Protein AF-A0A2V3VRU4-F1 (afdb_monomer)

Sequence (82 aa):
MKNKPIYVEVPIYTNLEKLWEYTQKPHLHEKWDLRFSSITYLPKEENEPQHFVYKTKIGFGVQIEGWGKSVGQHHADMVYSS

Organism: NCBI:txid1494959

Secondary structure (DSSP, 8-state):
-PPPPP-------S-HHHHHHHHHSHHHHTTT-TT-SEEEEPPPPTTS-EEEEEEEEEETTEEEEEEEEE------------

Structure (mmCIF, N/CA/C/O backbone):
data_AF-A0A2V3VRU4-F1
#
_entry.id   AF-A0A2V3VRU4-F1
#
loop_
_atom_site.group_PDB
_atom_site.id
_atom_site.type_symbol
_atom_site.label_atom_id
_atom_site.label_alt_id
_atom_site.label_comp_id
_atom_site.label_asym_id
_atom_site.label_entity_id
_atom_site.label_seq_id
_atom_site.pdbx_PDB_ins_code
_atom_site.Cartn_x
_atom_site.Cartn_y
_atom_site.Cartn_z
_atom_site.occupancy
_atom_site.B_iso_or_equiv
_atom_site.auth_seq_id
_atom_site.auth_comp_id
_atom_site.auth_asym_id
_atom_site.auth_atom_id
_atom_site.pdbx_PDB_model_num
ATOM 1 N N . MET A 1 1 ? 3.604 -25.844 16.960 1.00 63.16 1 MET A N 1
ATOM 2 C CA . MET A 1 1 ? 3.321 -26.394 15.614 1.00 63.16 1 MET A CA 1
ATOM 3 C C . MET A 1 1 ? 3.659 -25.318 14.590 1.00 63.16 1 MET A C 1
ATOM 5 O O . MET A 1 1 ? 3.276 -24.179 14.817 1.00 63.16 1 MET A O 1
ATOM 9 N N . LYS A 1 2 ? 4.419 -25.619 13.527 1.00 76.12 2 LYS A N 1
ATOM 10 C CA . LYS A 1 2 ? 4.625 -24.660 12.425 1.00 76.12 2 LYS A CA 1
ATOM 11 C C . LYS A 1 2 ? 3.370 -24.677 11.552 1.00 76.12 2 LYS A C 1
ATOM 13 O O . LYS A 1 2 ? 3.047 -25.719 10.988 1.00 76.12 2 LYS A O 1
ATOM 18 N N . ASN A 1 3 ? 2.667 -23.552 11.467 1.00 85.50 3 ASN A N 1
ATOM 19 C CA . ASN A 1 3 ? 1.523 -23.426 10.569 1.00 85.50 3 ASN A CA 1
ATOM 20 C C . ASN A 1 3 ? 2.016 -23.467 9.118 1.00 85.50 3 ASN A C 1
ATOM 22 O O . ASN A 1 3 ? 3.034 -22.854 8.790 1.00 85.50 3 ASN A O 1
ATOM 26 N N . LYS A 1 4 ? 1.309 -24.205 8.256 1.00 90.88 4 LYS A N 1
ATOM 27 C CA . LYS A 1 4 ? 1.564 -24.175 6.811 1.00 90.88 4 LYS A CA 1
ATOM 28 C C . LYS A 1 4 ? 1.221 -22.773 6.277 1.00 90.88 4 LYS A C 1
ATOM 30 O O . LYS A 1 4 ? 0.217 -22.212 6.719 1.00 90.88 4 LYS A O 1
ATOM 35 N N . PRO A 1 5 ? 2.027 -22.201 5.368 1.00 91.06 5 PRO A N 1
ATOM 36 C CA . PRO A 1 5 ? 1.718 -20.908 4.770 1.00 91.06 5 PRO A CA 1
ATOM 37 C C . PRO A 1 5 ? 0.439 -20.997 3.931 1.00 91.06 5 PRO A C 1
ATOM 39 O O . PRO A 1 5 ? 0.146 -22.036 3.339 1.00 91.06 5 PRO A O 1
ATOM 42 N N . ILE A 1 6 ? -0.310 -19.898 3.883 1.00 92.88 6 ILE A N 1
ATOM 43 C CA . ILE A 1 6 ? -1.468 -19.753 3.000 1.00 92.88 6 ILE A CA 1
ATOM 44 C C . ILE A 1 6 ? -0.962 -19.184 1.670 1.00 92.88 6 ILE A C 1
ATOM 46 O O . ILE A 1 6 ? -0.268 -18.168 1.669 1.00 92.88 6 ILE A O 1
ATOM 50 N N . TYR A 1 7 ? -1.307 -19.836 0.559 1.00 94.12 7 TYR A N 1
ATOM 51 C CA . TYR A 1 7 ? -1.072 -19.343 -0.799 1.00 94.12 7 TYR A CA 1
ATOM 52 C C . TYR A 1 7 ? -2.407 -18.932 -1.424 1.00 94.12 7 TYR A C 1
ATOM 54 O O . TYR A 1 7 ? -3.376 -19.686 -1.346 1.00 94.12 7 TYR A O 1
ATOM 62 N N . VAL A 1 8 ? -2.457 -17.736 -2.009 1.00 93.81 8 VAL A N 1
ATOM 63 C CA . VAL A 1 8 ? -3.638 -17.185 -2.685 1.00 93.81 8 VAL A CA 1
ATOM 64 C C . VAL A 1 8 ? -3.174 -16.545 -3.986 1.00 93.81 8 VAL A C 1
ATOM 66 O O . VAL A 1 8 ? -2.224 -15.764 -3.977 1.00 93.81 8 VAL A O 1
ATOM 69 N N . GLU A 1 9 ? -3.860 -16.848 -5.084 1.00 95.62 9 GLU A N 1
ATOM 70 C CA . GLU A 1 9 ? -3.619 -16.254 -6.398 1.00 95.62 9 GLU A CA 1
ATOM 71 C C . GLU A 1 9 ? -4.941 -15.889 -7.080 1.00 95.62 9 GLU A C 1
ATOM 73 O O . GLU A 1 9 ? -5.980 -16.500 -6.823 1.00 95.62 9 GLU A O 1
ATOM 78 N N . VAL A 1 10 ? -4.905 -14.874 -7.944 1.00 94.25 10 VAL A N 1
ATOM 79 C CA . VAL A 1 10 ? -6.043 -14.471 -8.777 1.00 94.25 10 VAL A CA 1
ATOM 80 C C . VAL A 1 10 ? -5.525 -13.856 -10.085 1.00 94.25 10 VAL A C 1
ATOM 82 O O . VAL A 1 10 ? -4.589 -13.054 -10.040 1.00 94.25 10 VAL A O 1
ATOM 85 N N . PRO A 1 11 ? -6.094 -14.196 -11.256 1.00 96.00 11 PRO A N 1
ATOM 86 C CA . PRO A 1 11 ? -5.732 -13.542 -12.511 1.00 96.00 11 PRO A CA 1
ATOM 87 C C . PRO A 1 11 ? -6.233 -12.090 -12.544 1.00 96.00 11 PRO A C 1
ATOM 89 O O . PRO A 1 11 ? -7.392 -11.815 -12.228 1.00 96.00 11 PRO A O 1
ATOM 92 N N . ILE A 1 12 ? -5.373 -11.160 -12.972 1.00 94.88 12 ILE A N 1
ATOM 93 C CA . ILE A 1 12 ? -5.699 -9.734 -13.131 1.00 94.88 12 ILE A CA 1
ATOM 94 C C . ILE A 1 12 ? -5.424 -9.320 -14.581 1.00 94.88 12 ILE A C 1
ATOM 96 O O . ILE A 1 12 ? -4.292 -9.390 -15.051 1.00 94.88 12 ILE A O 1
ATOM 100 N N . TYR A 1 13 ? -6.454 -8.852 -15.287 1.00 96.81 13 TYR A N 1
ATOM 101 C CA . TYR A 1 13 ? -6.357 -8.416 -16.684 1.00 96.81 13 TYR A CA 1
ATOM 102 C C . TYR A 1 13 ? -5.848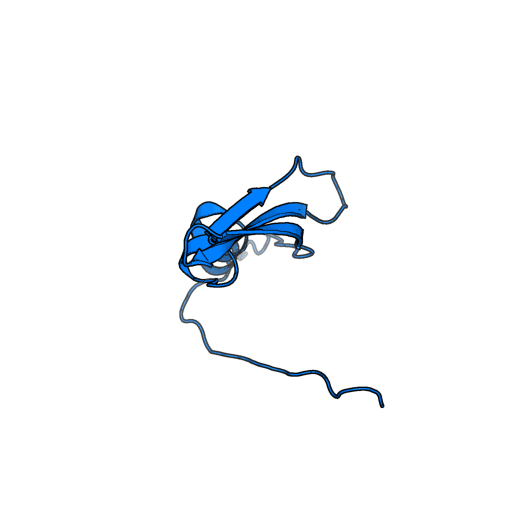 -6.968 -16.786 1.00 96.81 13 TYR A C 1
ATOM 104 O O . TYR A 1 13 ? -6.625 -6.022 -16.913 1.00 96.81 13 TYR A O 1
ATOM 112 N N . THR A 1 14 ? -4.531 -6.783 -16.694 1.00 95.94 14 THR A N 1
ATOM 113 C CA . THR A 1 14 ? -3.847 -5.481 -16.802 1.00 95.94 14 THR A CA 1
ATOM 114 C C . THR A 1 14 ? -2.395 -5.665 -17.263 1.00 95.94 14 THR A C 1
ATOM 116 O O . THR A 1 14 ? -1.886 -6.782 -17.249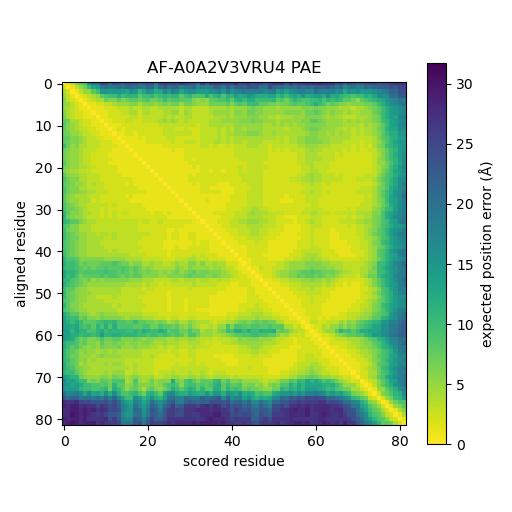 1.00 95.94 14 THR A O 1
ATOM 119 N N . ASN A 1 15 ? -1.710 -4.583 -17.648 1.00 95.56 15 ASN A N 1
ATOM 120 C CA . ASN A 1 15 ? -0.250 -4.592 -17.808 1.00 95.56 15 ASN A CA 1
ATOM 121 C C . ASN A 1 15 ? 0.471 -4.432 -16.453 1.00 95.56 15 ASN A C 1
ATOM 123 O O . ASN A 1 15 ? -0.148 -4.032 -15.455 1.00 95.56 15 ASN A O 1
ATOM 127 N N . LEU A 1 16 ? 1.766 -4.764 -16.422 1.00 92.75 16 LEU A N 1
ATOM 128 C CA . LEU A 1 16 ? 2.573 -4.777 -15.198 1.00 92.75 16 LEU A CA 1
ATOM 129 C C . LEU A 1 16 ? 2.806 -3.376 -14.638 1.00 92.75 16 LEU A C 1
ATOM 131 O O . LEU A 1 16 ? 2.812 -3.205 -13.427 1.00 92.75 16 LEU A O 1
ATOM 135 N N . GLU A 1 17 ? 2.917 -2.373 -15.494 1.00 94.25 17 GLU A N 1
ATOM 136 C CA . GLU A 1 17 ? 3.174 -0.980 -15.146 1.00 94.25 17 GLU A CA 1
ATOM 137 C C . GLU A 1 17 ? 1.985 -0.394 -14.385 1.00 94.25 17 GLU A C 1
ATOM 139 O O . GLU A 1 17 ? 2.141 0.223 -13.331 1.00 94.25 17 GLU A O 1
ATOM 144 N N . LYS A 1 18 ? 0.769 -0.654 -14.872 1.00 95.69 18 LYS A N 1
ATOM 145 C CA . LYS A 1 18 ? -0.474 -0.270 -14.201 1.00 95.69 18 LYS A CA 1
ATOM 146 C C . LYS A 1 18 ? -0.676 -1.076 -12.923 1.00 95.69 18 LYS A C 1
ATOM 148 O O . LYS A 1 18 ? -1.097 -0.512 -11.917 1.00 95.69 18 LYS A O 1
ATOM 153 N N . LEU A 1 19 ? -0.364 -2.373 -12.928 1.00 94.62 19 LEU A N 1
ATOM 154 C CA . LEU A 1 19 ? -0.414 -3.183 -11.707 1.00 94.62 19 LEU A CA 1
ATOM 155 C C . LEU A 1 19 ? 0.551 -2.639 -10.642 1.00 94.62 19 LEU A C 1
ATOM 157 O O . LEU A 1 19 ? 0.190 -2.496 -9.472 1.00 94.62 19 LEU A O 1
ATOM 161 N N . TRP A 1 20 ? 1.764 -2.288 -11.056 1.00 93.75 20 TRP A N 1
ATOM 162 C CA . TRP A 1 20 ? 2.784 -1.692 -10.209 1.00 93.75 20 TRP A CA 1
ATOM 163 C C . TRP A 1 20 ? 2.316 -0.352 -9.645 1.00 93.75 20 TRP A C 1
ATOM 165 O O . TRP A 1 20 ? 2.316 -0.152 -8.434 1.00 93.75 20 TRP A O 1
ATOM 175 N N . GLU A 1 21 ? 1.815 0.541 -10.497 1.00 95.00 21 GLU A N 1
ATOM 176 C CA . GLU A 1 21 ? 1.279 1.835 -10.080 1.00 95.00 21 GLU A CA 1
ATOM 177 C C . GLU A 1 21 ? 0.194 1.691 -8.999 1.00 95.00 21 GLU A C 1
ATOM 179 O O . GLU A 1 21 ? 0.246 2.367 -7.970 1.00 95.00 21 GLU A O 1
ATOM 184 N N . TYR A 1 22 ? -0.763 0.782 -9.202 1.00 96.06 22 TYR A N 1
ATOM 185 C CA . TYR A 1 22 ? -1.893 0.579 -8.289 1.00 96.06 22 TYR A CA 1
ATOM 186 C C . TYR A 1 22 ? -1.509 -0.107 -6.975 1.00 96.06 22 TYR A C 1
ATOM 188 O O . TYR A 1 22 ? -2.256 -0.014 -6.000 1.00 96.06 22 TYR A O 1
ATOM 196 N N . THR A 1 23 ? -0.367 -0.791 -6.935 1.00 92.50 23 THR A N 1
ATOM 197 C CA . THR A 1 23 ? 0.141 -1.449 -5.723 1.00 92.50 23 THR A CA 1
ATOM 198 C C . THR A 1 23 ? 1.185 -0.609 -4.990 1.00 92.50 23 THR A C 1
ATOM 200 O O . THR A 1 23 ? 1.380 -0.821 -3.798 1.00 92.50 23 THR A O 1
ATOM 203 N N . GLN A 1 24 ? 1.847 0.342 -5.664 1.00 92.88 24 GLN A N 1
ATOM 204 C CA . GLN A 1 24 ? 2.912 1.159 -5.069 1.00 92.88 24 GLN A CA 1
ATOM 205 C C . GLN A 1 24 ? 2.529 2.627 -4.817 1.00 92.88 24 GLN A C 1
ATOM 207 O O . GLN A 1 24 ? 3.203 3.294 -4.038 1.00 92.88 24 GLN A O 1
ATOM 212 N N . LYS A 1 25 ? 1.477 3.182 -5.440 1.00 94.69 25 LYS A N 1
ATOM 213 C CA . LYS A 1 25 ? 1.004 4.539 -5.101 1.00 94.69 25 LYS A CA 1
ATOM 214 C C . LYS A 1 25 ? 0.030 4.470 -3.918 1.00 94.69 25 LYS A C 1
ATOM 216 O O . LYS A 1 25 ? -1.038 3.877 -4.081 1.00 94.69 25 LYS A O 1
ATOM 221 N N . PRO A 1 26 ? 0.314 5.123 -2.771 1.00 95.69 26 PRO A N 1
ATOM 222 C CA . PRO A 1 26 ? -0.476 4.952 -1.546 1.00 95.69 26 PRO A CA 1
ATOM 223 C C . PRO A 1 26 ? -1.987 5.157 -1.732 1.00 95.69 26 PRO A C 1
ATOM 225 O O . PRO A 1 26 ? -2.779 4.261 -1.464 1.00 95.69 26 PRO A O 1
ATOM 228 N N . HIS A 1 27 ? -2.377 6.282 -2.333 1.00 96.69 27 HIS A N 1
ATOM 229 C CA . HIS A 1 27 ? -3.780 6.632 -2.582 1.00 96.69 27 HIS A CA 1
ATOM 230 C C . HIS A 1 27 ? -4.503 5.723 -3.599 1.00 96.69 27 HIS A C 1
ATOM 232 O O . HIS A 1 27 ? -5.728 5.778 -3.712 1.00 96.69 27 HIS A O 1
ATOM 238 N N . LEU A 1 28 ? -3.776 4.933 -4.399 1.00 97.44 28 LEU A N 1
ATOM 239 C CA . LEU A 1 28 ? -4.367 3.907 -5.265 1.00 97.44 28 LEU A CA 1
ATOM 240 C C . LEU A 1 28 ? -4.459 2.564 -4.541 1.00 97.44 28 LEU A C 1
ATOM 242 O O . LEU A 1 28 ? -5.462 1.870 -4.694 1.00 97.44 28 LEU A O 1
ATOM 246 N N . HIS A 1 29 ? -3.453 2.230 -3.730 1.00 95.94 29 HIS A N 1
ATOM 247 C CA . HIS A 1 29 ? -3.401 0.997 -2.946 1.00 95.94 29 HIS A CA 1
ATOM 248 C C . HIS A 1 29 ? -4.544 0.929 -1.922 1.00 95.94 29 HIS A C 1
ATOM 250 O O . HIS A 1 29 ? -5.263 -0.068 -1.856 1.00 95.94 29 HIS A O 1
ATOM 256 N N . GLU A 1 30 ? -4.811 2.030 -1.222 1.00 97.00 30 GLU A N 1
ATOM 257 C CA . GLU A 1 30 ? -5.941 2.164 -0.284 1.00 97.00 30 GLU A CA 1
ATOM 258 C C . GLU A 1 30 ? -7.307 1.783 -0.887 1.00 97.00 30 GLU A C 1
ATOM 260 O O . GLU A 1 30 ? -8.214 1.377 -0.166 1.00 97.00 30 GLU A O 1
ATOM 265 N N . LYS A 1 31 ? -7.485 1.907 -2.210 1.00 96.56 31 LYS A N 1
ATOM 266 C CA . LYS A 1 31 ? -8.790 1.691 -2.856 1.00 96.56 31 LYS A CA 1
ATOM 267 C C . LYS A 1 31 ? -9.204 0.226 -2.934 1.00 96.56 31 LYS A C 1
ATOM 269 O O . LYS A 1 31 ? -10.396 -0.046 -3.051 1.00 96.56 31 LYS A O 1
ATOM 274 N N . TRP A 1 32 ? -8.248 -0.699 -2.939 1.00 94.69 32 TRP A N 1
ATOM 275 C CA . TRP A 1 32 ? -8.523 -2.127 -3.125 1.00 94.69 32 TRP A CA 1
ATOM 276 C C . TRP A 1 32 ? -8.096 -2.980 -1.929 1.00 94.69 32 TRP A C 1
ATOM 278 O O . TRP A 1 32 ? -8.603 -4.089 -1.758 1.00 94.69 32 TRP A O 1
ATOM 288 N N . ASP A 1 33 ? -7.205 -2.472 -1.079 1.00 95.31 33 ASP A N 1
ATOM 289 C CA . ASP A 1 33 ? -6.728 -3.183 0.100 1.00 95.31 33 ASP A CA 1
ATOM 290 C C . ASP A 1 33 ? -7.476 -2.727 1.357 1.00 95.31 33 ASP A C 1
ATOM 292 O O . ASP A 1 33 ? -7.126 -1.738 1.999 1.00 95.31 33 ASP A O 1
ATOM 296 N N . LEU A 1 34 ? -8.504 -3.491 1.736 1.00 93.06 34 LEU A N 1
ATOM 297 C CA . LEU A 1 34 ? -9.389 -3.192 2.873 1.00 93.06 34 LEU A CA 1
ATOM 298 C C . LEU A 1 34 ? -8.670 -3.068 4.223 1.00 93.06 34 LEU A C 1
ATOM 300 O O . LEU A 1 34 ? -9.246 -2.561 5.187 1.00 93.06 34 LEU A O 1
ATOM 304 N N . ARG A 1 35 ? -7.419 -3.528 4.321 1.00 93.00 35 ARG A N 1
ATOM 305 C CA . ARG A 1 35 ? -6.610 -3.358 5.532 1.00 93.00 35 ARG A CA 1
ATOM 306 C C . ARG A 1 35 ? -6.218 -1.900 5.742 1.00 93.00 35 ARG A C 1
ATOM 308 O O . ARG A 1 35 ? -5.923 -1.520 6.873 1.00 93.00 35 ARG A O 1
ATOM 315 N N . PHE A 1 36 ? -6.216 -1.083 4.692 1.00 96.50 36 PHE A N 1
ATOM 316 C CA . PHE A 1 36 ? -5.679 0.267 4.727 1.00 96.50 36 PHE A CA 1
ATOM 317 C C . PHE A 1 36 ? -6.758 1.308 4.439 1.00 96.50 36 PHE A C 1
ATOM 319 O O . PHE A 1 36 ? -7.228 1.470 3.322 1.00 96.50 36 PHE A O 1
ATOM 326 N N . SER A 1 37 ? -7.109 2.071 5.472 1.00 96.19 37 SER A N 1
ATOM 327 C CA . SER A 1 37 ? -7.905 3.296 5.326 1.00 96.19 37 SER A CA 1
ATOM 328 C C . SER A 1 37 ? -7.060 4.527 4.985 1.00 96.19 37 SER A C 1
ATOM 330 O O . SER A 1 37 ? -7.607 5.527 4.531 1.00 96.19 37 SER A O 1
ATOM 332 N N . SER A 1 38 ? -5.751 4.463 5.244 1.00 97.25 38 SER A N 1
ATOM 333 C CA . SER A 1 38 ? -4.748 5.391 4.723 1.00 97.25 38 SER A CA 1
ATOM 334 C C . SER A 1 38 ? -3.370 4.734 4.746 1.00 97.25 38 SER A C 1
ATOM 336 O O . SER A 1 38 ? -3.079 3.952 5.657 1.00 97.25 38 SER A O 1
ATOM 338 N N . ILE A 1 39 ? -2.504 5.115 3.816 1.00 97.88 39 ILE A N 1
ATOM 339 C CA . ILE A 1 39 ? -1.102 4.723 3.711 1.00 97.88 39 ILE A CA 1
ATOM 340 C C . ILE A 1 39 ? -0.293 5.992 3.434 1.00 97.88 39 ILE A C 1
ATOM 342 O O . ILE A 1 39 ? -0.595 6.757 2.521 1.00 97.88 39 ILE A O 1
ATOM 346 N N . THR A 1 40 ? 0.785 6.193 4.183 1.00 97.50 40 THR A N 1
ATOM 347 C CA . THR A 1 40 ? 1.723 7.293 3.946 1.00 97.50 40 THR A CA 1
ATOM 348 C C . THR A 1 40 ? 3.126 6.732 3.855 1.00 97.50 40 THR A C 1
ATOM 350 O O . THR A 1 40 ? 3.647 6.171 4.821 1.00 97.50 40 THR A O 1
ATOM 353 N N . TYR A 1 41 ? 3.745 6.884 2.688 1.00 96.00 41 TYR A N 1
ATOM 354 C CA . TYR A 1 41 ? 5.140 6.510 2.496 1.00 96.00 41 TYR A CA 1
ATOM 355 C C . TYR A 1 41 ? 6.049 7.490 3.227 1.00 96.00 41 TYR A C 1
ATOM 357 O O . TYR A 1 41 ? 5.852 8.704 3.176 1.00 96.00 41 TYR A O 1
ATOM 365 N N . LEU A 1 42 ? 7.043 6.938 3.913 1.00 96.31 42 LEU A N 1
ATOM 366 C CA . LEU A 1 42 ? 8.151 7.707 4.459 1.00 96.31 42 LEU A CA 1
ATOM 367 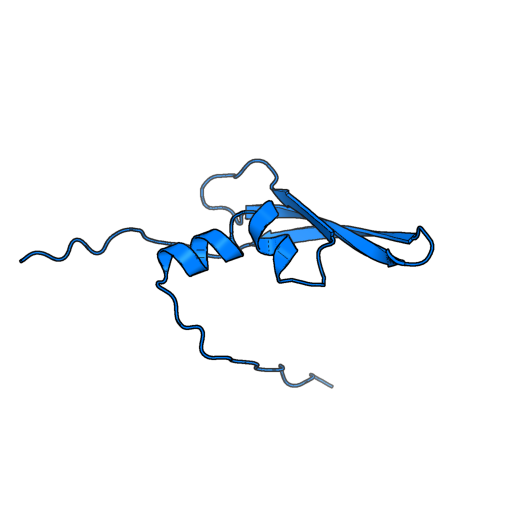C C . LEU A 1 42 ? 9.162 8.004 3.339 1.00 96.31 42 LEU A C 1
ATOM 369 O O . LEU A 1 42 ? 9.128 7.328 2.303 1.00 96.31 42 LEU A O 1
ATOM 373 N N . PRO A 1 43 ? 10.058 8.994 3.519 1.00 95.25 43 PRO A N 1
ATOM 374 C CA . PRO A 1 43 ? 11.147 9.228 2.580 1.00 95.25 43 PRO A CA 1
ATOM 375 C C . PRO A 1 43 ? 11.867 7.924 2.231 1.00 95.25 43 PRO A C 1
ATOM 377 O O . PRO A 1 43 ? 12.173 7.111 3.104 1.00 95.25 43 PRO A O 1
ATOM 380 N N . LYS A 1 44 ? 12.069 7.701 0.933 1.00 91.50 44 LYS A N 1
ATOM 381 C CA . LYS A 1 44 ? 12.724 6.502 0.426 1.00 91.50 44 LYS A CA 1
ATOM 382 C C . LYS A 1 44 ? 14.231 6.641 0.592 1.00 91.50 44 LYS A C 1
ATOM 384 O O . LYS A 1 44 ? 14.819 7.579 0.063 1.00 91.50 44 LYS A O 1
ATOM 389 N N . GLU A 1 45 ? 14.837 5.671 1.261 1.00 92.06 45 GLU A N 1
ATOM 390 C CA . GLU A 1 45 ? 16.283 5.479 1.251 1.00 92.06 45 GLU A CA 1
ATOM 391 C C . GLU A 1 45 ? 16.680 4.588 0.069 1.00 92.06 45 GLU A C 1
ATOM 393 O O . GLU A 1 45 ? 15.959 3.655 -0.309 1.00 92.06 45 GLU A O 1
ATOM 398 N N . GLU A 1 46 ? 17.809 4.912 -0.556 1.00 89.56 46 GLU A N 1
ATOM 399 C CA . GLU A 1 46 ? 18.337 4.152 -1.684 1.00 89.56 46 GLU A CA 1
ATOM 400 C C . GLU A 1 46 ? 18.727 2.738 -1.230 1.00 89.56 46 GLU A C 1
ATOM 402 O O . GLU A 1 46 ? 19.276 2.558 -0.149 1.00 89.56 46 GLU A O 1
ATOM 407 N N . ASN A 1 47 ? 18.433 1.727 -2.052 1.00 88.44 47 ASN A N 1
ATOM 408 C CA . ASN A 1 47 ? 18.698 0.302 -1.788 1.00 88.44 47 ASN A CA 1
ATOM 409 C C . ASN A 1 47 ? 17.986 -0.333 -0.574 1.00 88.44 47 ASN A C 1
ATOM 411 O O . ASN A 1 47 ? 18.039 -1.551 -0.421 1.00 88.44 47 ASN A O 1
ATOM 415 N N . GLU A 1 48 ? 17.243 0.429 0.226 1.00 92.81 48 GLU A N 1
ATOM 416 C CA . GLU A 1 48 ? 16.450 -0.090 1.347 1.00 92.81 48 GLU A CA 1
ATOM 417 C C . GLU A 1 48 ? 14.989 -0.351 0.953 1.00 92.81 48 GLU A C 1
ATOM 419 O O . GLU A 1 48 ? 14.512 0.180 -0.048 1.00 92.81 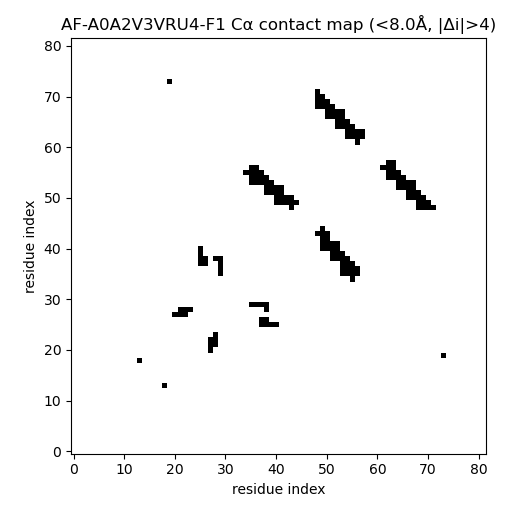48 GLU A O 1
ATOM 424 N N . PRO A 1 49 ? 14.204 -1.141 1.706 1.00 94.38 49 PRO A N 1
ATOM 425 C CA . PRO A 1 49 ? 12.758 -1.243 1.511 1.00 94.38 49 PRO A CA 1
ATOM 426 C C . PRO A 1 49 ? 12.041 0.112 1.621 1.00 94.38 49 PRO A C 1
ATOM 428 O O . PRO A 1 49 ? 12.439 0.999 2.373 1.00 94.38 49 PRO A O 1
ATOM 431 N N . GLN A 1 50 ? 10.937 0.283 0.891 1.00 94.88 50 GLN A N 1
ATOM 432 C CA . GLN A 1 50 ? 10.084 1.464 1.061 1.00 94.88 50 GLN A CA 1
ATOM 433 C C . GLN A 1 50 ? 9.288 1.328 2.362 1.00 94.88 50 GLN A C 1
ATOM 435 O O . GLN A 1 50 ? 8.402 0.480 2.447 1.00 94.88 50 GLN A O 1
ATOM 440 N N . HIS A 1 51 ? 9.567 2.169 3.355 1.00 96.75 51 HIS A N 1
ATOM 441 C CA . HIS A 1 51 ? 8.835 2.183 4.623 1.00 96.75 51 HIS A CA 1
ATOM 442 C C . HIS A 1 51 ? 7.571 3.044 4.538 1.00 96.75 51 HIS A C 1
ATOM 444 O O . HIS A 1 51 ? 7.519 4.033 3.802 1.00 96.75 51 HIS A O 1
ATOM 450 N N . PHE A 1 52 ? 6.540 2.678 5.293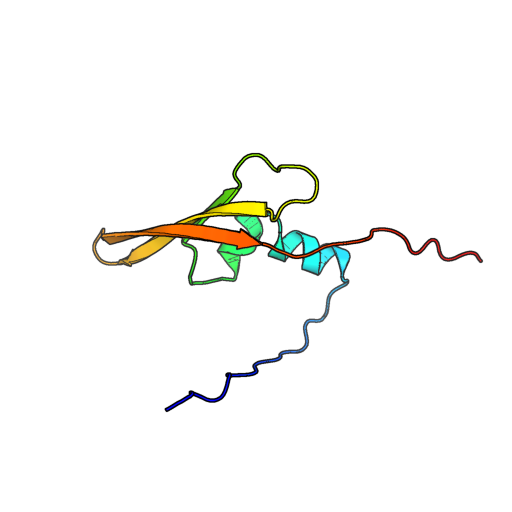 1.00 96.75 52 PHE A N 1
ATOM 451 C CA . PHE A 1 52 ? 5.292 3.430 5.353 1.00 96.75 52 PHE A CA 1
ATOM 452 C C . PHE A 1 52 ? 4.601 3.279 6.703 1.00 96.75 52 PHE A C 1
ATOM 454 O O . PHE A 1 52 ? 4.786 2.288 7.412 1.00 96.75 52 PHE A O 1
ATOM 461 N N . VAL A 1 53 ? 3.766 4.258 7.030 1.00 98.12 53 VAL A N 1
ATOM 462 C CA . VAL A 1 53 ? 2.782 4.164 8.110 1.00 98.12 53 VAL A CA 1
ATOM 463 C C . VAL A 1 53 ? 1.398 3.976 7.507 1.00 98.12 53 VAL A C 1
ATOM 465 O O . VAL A 1 53 ? 1.131 4.433 6.395 1.00 98.12 53 VAL A O 1
ATOM 468 N N . TYR A 1 54 ? 0.515 3.291 8.220 1.00 97.75 54 TYR A N 1
ATOM 469 C CA . TYR A 1 54 ? -0.852 3.069 7.772 1.00 97.75 54 TYR A CA 1
ATOM 470 C C . TYR A 1 54 ? -1.850 3.246 8.907 1.00 97.75 54 TYR A C 1
ATOM 472 O O . TYR A 1 54 ? -1.500 3.180 10.089 1.00 97.75 54 TYR A O 1
ATOM 480 N N . LYS A 1 55 ? -3.113 3.437 8.525 1.00 97.81 55 LYS A N 1
ATOM 481 C CA . LYS A 1 55 ? -4.249 3.406 9.444 1.00 97.81 55 LYS A CA 1
ATOM 482 C C . LYS A 1 55 ? -5.300 2.424 8.966 1.00 97.81 55 LYS A C 1
ATOM 484 O O . LYS A 1 55 ? -5.572 2.346 7.766 1.00 97.81 55 LYS A O 1
ATOM 489 N N . THR A 1 56 ? -5.972 1.767 9.899 1.00 97.06 56 THR A N 1
ATOM 490 C CA . THR A 1 56 ? -7.143 0.921 9.639 1.00 97.06 56 THR A CA 1
ATOM 491 C C . THR A 1 56 ? -8.312 1.430 10.467 1.00 97.06 56 THR A C 1
ATOM 493 O O . THR A 1 56 ? -8.261 1.405 11.696 1.00 97.06 56 THR A O 1
ATOM 496 N N . LYS A 1 57 ? -9.381 1.880 9.809 1.00 95.69 57 LYS A N 1
ATOM 497 C CA . LYS A 1 57 ? -10.645 2.208 10.477 1.00 95.69 57 LYS A CA 1
ATOM 498 C C . LYS A 1 57 ? -11.441 0.925 10.680 1.00 95.69 57 LYS A C 1
ATOM 500 O O . LYS A 1 57 ? -11.782 0.265 9.704 1.00 95.69 57 LYS A O 1
ATOM 505 N N . ILE A 1 58 ? -11.758 0.599 11.931 1.00 93.12 58 ILE A N 1
ATOM 506 C CA . ILE A 1 58 ? -12.505 -0.622 12.286 1.00 93.12 58 ILE A CA 1
ATOM 507 C C . ILE A 1 58 ? -13.959 -0.339 12.704 1.00 93.12 58 ILE A C 1
ATOM 509 O O . ILE A 1 58 ? -14.666 -1.238 13.147 1.00 93.12 58 ILE A O 1
ATOM 513 N N . GLY A 1 59 ? -14.422 0.904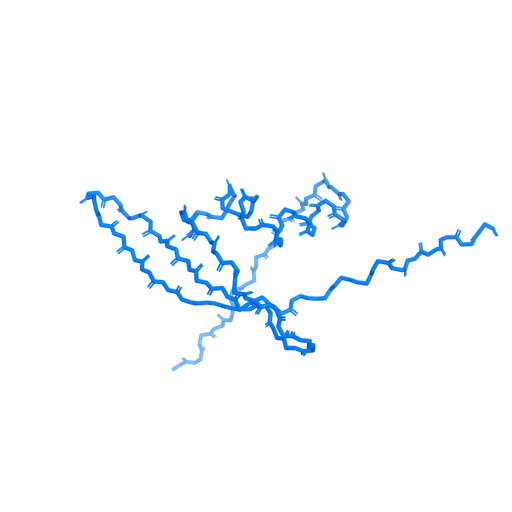 12.529 1.00 89.56 59 GLY A N 1
ATOM 514 C CA . GLY A 1 59 ? -15.773 1.348 12.888 1.00 89.56 59 GLY A CA 1
ATOM 515 C C . GLY A 1 59 ? -15.848 1.998 14.272 1.00 89.56 59 GLY A C 1
ATOM 516 O O . GLY A 1 59 ? -14.872 2.027 15.015 1.00 89.56 59 GLY A O 1
ATOM 517 N N . PHE A 1 60 ? -17.008 2.581 14.597 1.00 91.25 60 PHE A N 1
ATOM 518 C CA . PHE A 1 60 ? -17.290 3.227 15.894 1.00 91.25 60 PHE A CA 1
ATOM 519 C C . PHE A 1 60 ? -16.271 4.298 16.326 1.00 91.25 60 PHE A C 1
ATOM 521 O O . PHE A 1 60 ? -15.997 4.472 17.508 1.00 91.25 60 PHE A O 1
ATOM 528 N N . GLY A 1 61 ? -15.687 5.015 15.360 1.00 90.94 61 GLY A N 1
ATOM 529 C CA . GLY A 1 61 ? -14.663 6.032 15.622 1.00 90.94 61 GLY A CA 1
ATOM 530 C C . GLY A 1 61 ? -13.290 5.474 16.017 1.00 90.94 61 GLY A C 1
ATOM 531 O O . GLY A 1 61 ? -12.387 6.257 16.297 1.00 90.94 61 GLY A O 1
ATOM 532 N N . VAL A 1 62 ? -13.102 4.150 16.013 1.00 96.31 62 VAL A N 1
ATOM 533 C CA . VAL A 1 62 ? -11.835 3.507 16.375 1.00 96.31 62 VAL A CA 1
ATOM 534 C C . VAL A 1 62 ? -10.957 3.315 15.140 1.00 96.31 62 VAL A C 1
ATOM 536 O O . VAL A 1 62 ? -11.412 2.859 14.083 1.00 96.31 62 VAL A O 1
ATOM 539 N N . GLN A 1 63 ? -9.673 3.634 15.296 1.00 96.12 63 GLN A N 1
ATOM 540 C CA . GLN A 1 63 ? -8.645 3.379 14.295 1.00 96.12 63 GLN A CA 1
ATOM 541 C C . GLN A 1 63 ? -7.418 2.714 14.920 1.00 96.12 63 GLN A C 1
ATOM 543 O O . GLN A 1 63 ? -7.075 2.973 16.072 1.00 96.12 63 GLN A O 1
ATOM 548 N N . ILE A 1 64 ? -6.756 1.880 14.127 1.00 96.44 64 ILE A N 1
ATOM 549 C CA . ILE A 1 64 ? -5.453 1.290 14.433 1.00 96.44 64 ILE A CA 1
ATOM 550 C C . ILE A 1 64 ? -4.419 2.012 13.580 1.00 96.44 64 ILE A C 1
ATOM 552 O O . ILE A 1 64 ? -4.672 2.258 12.401 1.00 96.44 64 ILE A O 1
ATOM 556 N N . GLU A 1 65 ? -3.267 2.330 14.159 1.00 97.50 65 GLU A N 1
ATOM 557 C CA . GLU A 1 65 ? -2.115 2.860 13.431 1.00 97.50 65 GLU A CA 1
ATOM 558 C C . GLU A 1 65 ? -0.984 1.833 13.461 1.00 97.50 65 GLU A C 1
ATOM 560 O O . GLU A 1 65 ? -0.775 1.151 14.466 1.00 97.50 65 GLU A O 1
ATOM 565 N N . GLY A 1 66 ? -0.268 1.702 12.350 1.00 97.06 66 GLY A N 1
ATOM 566 C CA . GLY A 1 66 ? 0.814 0.737 12.221 1.00 97.06 66 GLY A CA 1
ATOM 567 C C . GLY A 1 66 ? 1.866 1.174 11.214 1.00 97.06 66 GLY A C 1
ATOM 568 O O . GLY A 1 66 ? 1.744 2.207 10.556 1.00 97.06 66 GLY A O 1
ATOM 569 N N . TRP A 1 67 ? 2.913 0.365 11.098 1.00 97.88 67 TRP A N 1
ATOM 570 C CA . TRP A 1 67 ? 4.021 0.565 10.171 1.00 97.88 67 TRP A CA 1
ATOM 571 C C . TRP A 1 67 ? 4.221 -0.677 9.303 1.00 97.88 67 TRP A C 1
ATOM 573 O O . TRP A 1 67 ? 3.839 -1.789 9.676 1.00 97.88 67 TRP A O 1
ATOM 583 N N . GLY A 1 68 ? 4.813 -0.487 8.130 1.00 95.00 68 GLY A N 1
ATOM 584 C CA . GLY A 1 68 ? 5.101 -1.555 7.185 1.00 95.00 68 GLY A CA 1
ATOM 585 C C . GLY A 1 68 ? 6.238 -1.197 6.237 1.00 95.00 68 GLY A C 1
ATOM 586 O O . GLY A 1 68 ? 6.751 -0.076 6.239 1.00 95.00 68 GLY A O 1
ATOM 587 N N . LYS A 1 69 ? 6.641 -2.178 5.427 1.00 95.19 69 LYS A N 1
ATOM 588 C CA . LYS A 1 69 ? 7.633 -2.000 4.366 1.00 95.19 69 LYS A CA 1
ATOM 589 C C . LYS A 1 69 ? 7.226 -2.735 3.092 1.00 95.19 69 LYS A C 1
ATOM 591 O O . LYS A 1 69 ? 6.746 -3.865 3.165 1.00 95.19 69 LYS A O 1
ATOM 596 N N . SER A 1 70 ? 7.431 -2.098 1.942 1.00 90.81 70 SER A N 1
ATOM 597 C CA . SER A 1 70 ? 7.328 -2.707 0.613 1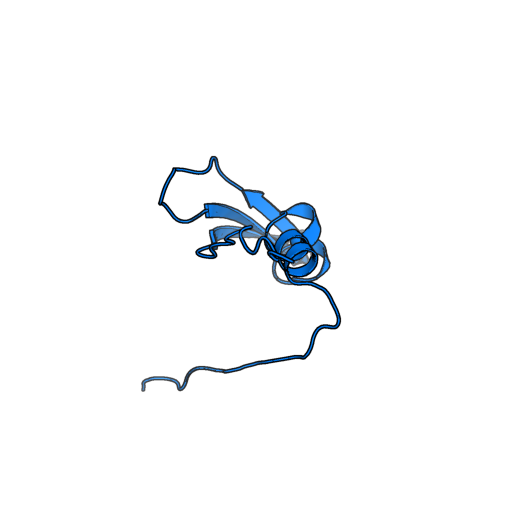.00 90.81 70 SER A CA 1
ATOM 598 C C . SER A 1 70 ? 8.730 -3.045 0.102 1.00 90.81 70 SER A C 1
ATOM 600 O O . SER A 1 70 ? 9.633 -2.207 0.146 1.00 90.81 70 SER A O 1
ATOM 602 N N . VAL A 1 71 ? 8.914 -4.288 -0.351 1.00 88.25 71 VAL A N 1
ATOM 603 C CA . VAL A 1 71 ? 10.202 -4.843 -0.818 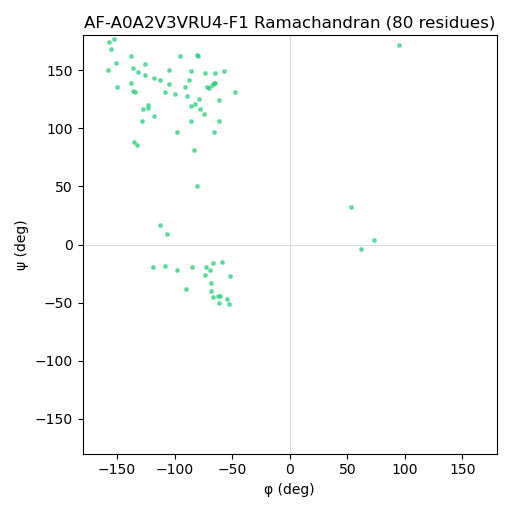1.00 88.25 71 VAL A CA 1
ATOM 604 C C . VAL A 1 71 ? 10.209 -5.151 -2.321 1.00 88.25 71 VAL A C 1
ATOM 606 O O . VAL A 1 71 ? 11.058 -5.895 -2.798 1.00 88.25 71 VAL A O 1
ATOM 609 N N . GLY A 1 72 ? 9.262 -4.600 -3.082 1.00 80.81 72 GLY A N 1
ATOM 610 C CA . GLY A 1 72 ? 9.215 -4.797 -4.528 1.00 80.81 72 GLY A CA 1
ATOM 611 C C . GLY A 1 72 ? 10.296 -4.003 -5.265 1.00 80.81 72 GLY A C 1
ATOM 612 O O . GLY A 1 72 ? 10.610 -2.871 -4.895 1.00 80.81 72 GLY A O 1
ATOM 613 N N . GLN A 1 73 ? 10.783 -4.561 -6.370 1.00 77.56 73 GLN A N 1
ATOM 614 C CA . GLN A 1 73 ? 11.548 -3.842 -7.387 1.00 77.56 73 GLN A CA 1
ATOM 615 C C . GLN A 1 73 ? 10.781 -3.881 -8.712 1.00 77.56 73 GLN A C 1
ATOM 617 O O . GLN A 1 73 ? 10.174 -4.898 -9.045 1.00 77.56 73 GLN A O 1
ATOM 622 N N . HIS A 1 74 ? 10.836 -2.787 -9.468 1.00 77.69 74 HIS A N 1
ATOM 623 C CA . HIS A 1 74 ? 10.297 -2.701 -10.821 1.00 77.69 74 HIS A CA 1
ATOM 624 C C . HIS A 1 74 ? 11.382 -2.154 -11.736 1.00 77.69 74 HIS A C 1
ATOM 626 O O . HIS A 1 74 ? 11.717 -0.972 -11.674 1.00 77.69 74 HIS A O 1
ATOM 632 N N . HIS A 1 75 ? 11.951 -3.034 -12.555 1.00 70.88 75 HIS A N 1
ATOM 633 C CA . HIS A 1 75 ? 12.889 -2.649 -13.599 1.00 70.88 75 HIS A CA 1
ATOM 634 C C . HIS A 1 75 ? 12.072 -2.268 -14.827 1.00 70.88 75 HIS A C 1
ATOM 636 O O . HIS A 1 75 ? 11.491 -3.130 -15.482 1.00 70.88 75 HIS A O 1
ATOM 642 N N . ALA A 1 76 ? 11.997 -0.973 -15.117 1.00 59.75 76 ALA A N 1
ATOM 643 C CA . ALA A 1 76 ? 11.349 -0.466 -16.318 1.00 59.75 76 ALA A CA 1
ATOM 644 C C . ALA A 1 76 ? 12.285 -0.591 -17.534 1.00 59.75 76 ALA A C 1
ATOM 646 O O . ALA A 1 76 ? 12.494 0.388 -18.229 1.00 59.75 76 ALA A O 1
ATOM 647 N N . ASP A 1 77 ? 12.871 -1.768 -17.777 1.00 55.19 77 ASP A N 1
ATOM 648 C CA . ASP A 1 77 ? 13.775 -1.989 -18.911 1.00 55.19 77 ASP A CA 1
ATOM 649 C C . ASP A 1 77 ? 13.453 -3.313 -19.614 1.00 55.19 77 ASP A C 1
ATOM 651 O O . ASP A 1 77 ? 14.030 -4.364 -19.343 1.00 55.19 77 ASP A O 1
ATOM 655 N N . MET A 1 78 ? 12.531 -3.240 -20.572 1.00 48.84 78 MET A N 1
ATOM 656 C CA . MET A 1 78 ? 12.577 -4.067 -21.776 1.00 48.84 78 MET A CA 1
ATOM 657 C C . MET A 1 78 ? 12.330 -3.146 -22.967 1.00 48.84 78 MET A C 1
ATOM 659 O O . MET A 1 78 ? 11.204 -2.971 -23.434 1.00 48.84 78 MET A O 1
ATOM 663 N N . VAL A 1 79 ? 13.409 -2.527 -23.449 1.00 45.47 79 VAL A N 1
ATOM 664 C CA . VAL A 1 79 ? 13.444 -2.004 -24.814 1.00 45.47 79 VAL A CA 1
ATOM 665 C C . VAL A 1 79 ? 13.262 -3.213 -25.726 1.00 45.47 79 VAL A C 1
ATOM 667 O O . VAL A 1 79 ? 14.160 -4.044 -25.854 1.00 45.47 79 VAL A O 1
ATOM 670 N N . TYR A 1 80 ? 12.082 -3.346 -26.329 1.00 46.69 80 TYR A N 1
ATOM 671 C CA . TYR A 1 80 ? 11.907 -4.229 -27.473 1.00 46.69 80 TYR A CA 1
ATOM 672 C C . TYR A 1 80 ? 12.748 -3.647 -28.612 1.00 46.69 80 TYR A C 1
ATOM 674 O O . TYR A 1 80 ? 12.325 -2.710 -29.289 1.00 46.69 80 TYR A O 1
ATOM 682 N N . SER A 1 81 ? 13.964 -4.162 -28.790 1.00 42.59 81 SER A N 1
ATOM 683 C CA . SER A 1 81 ? 14.668 -4.007 -30.060 1.00 42.59 81 SER A CA 1
ATOM 684 C C . SER A 1 81 ? 13.828 -4.695 -31.133 1.00 42.59 81 SER A C 1
ATOM 686 O O . SER A 1 81 ? 13.441 -5.855 -30.973 1.00 42.59 81 SER A O 1
ATOM 688 N N . SER A 1 82 ? 13.496 -3.924 -32.166 1.00 49.84 82 SER A N 1
ATOM 689 C CA . SER A 1 82 ? 12.833 -4.394 -33.386 1.00 49.84 82 SER A CA 1
ATOM 690 C C . SER A 1 82 ? 13.784 -5.194 -34.264 1.00 49.84 82 SER A C 1
ATOM 692 O O . SER A 1 82 ? 15.016 -5.014 -34.117 1.00 49.84 82 SER A O 1
#

Radius of gyration: 16.25 Å; Cα contacts (8 Å, |Δi|>4): 86; chains: 1; bounding box: 36×36×50 Å

Mean predicted aligned error: 6.64 Å

pLDDT: mean 89.28, std 13.57, range [42.59, 98.12]

Solvent-accessible surface area (backbone atoms only — not comparable to full-atom values): 5494 Å² total; per-residue (Å²): 132,86,77,81,84,88,85,86,87,80,93,72,98,70,57,68,68,60,52,46,49,41,67,69,36,43,86,48,28,38,74,77,39,88,74,30,72,38,53,46,74,48,87,73,54,84,98,52,62,42,38,29,40,36,30,30,70,80,53,98,92,43,68,49,78,52,76,52,69,48,80,82,85,83,82,93,74,77,81,79,77,128

Foldseek 3Di:
DDDDDDDDDDDDPDDPVVVCCQCPPFVSVCVPDLQFPGKAWDDDDPPDWTKIKGWHDPDPPDIDIDIDTHDDDDDPDDPPDD

Nearest PDB structures (foldseek):
  6vvq-assembly1_A  TM=7.054E-01  e=1.781E+00  Homo sapiens
  6vvq-assembly2_B  TM=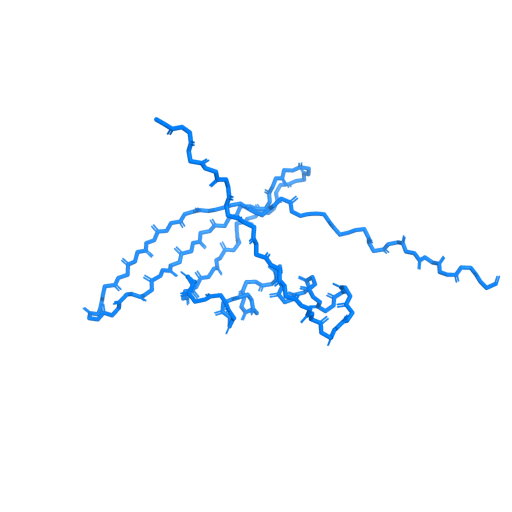6.345E-01  e=1.569E+00  Homo sapiens
  3fo5-assembly1_B  TM=6.059E-01  e=3.578E+00  Homo sapiens
  4tkn-assembly3_C  TM=5.720E-01  e=4.611E+00  Homo sapiens
  6p4x-assembly7_A  TM=3.664E-01  e=4.062E+00  Saccharomyces cerevisiae S288C